Protein AF-A0A0K2SQH1-F1 (afdb_monomer_lite)

Organism: Limnochorda pilosa (NCBI:txid1555112)

Foldseek 3Di:
DDPVVVVVVVVQVCLAQAAPQPAPFAEKEWDWAWDPPVPDDDFTWIKIWIWTPRVDIDTRHIDIDGLQDLPRLLVRVVSNVVSNNDAYQAYEYEDRPSNVVSVVVSDPNHHYHYDPVNVVVVVVVVVCVVPDDD

Structure (mmCIF, N/CA/C/O backbone):
data_AF-A0A0K2SQH1-F1
#
_entry.id   AF-A0A0K2SQH1-F1
#
loop_
_atom_site.group_PDB
_atom_site.id
_atom_site.type_symbol
_atom_site.label_atom_id
_atom_site.label_alt_id
_atom_site.label_comp_id
_atom_site.label_asym_id
_atom_site.label_entity_id
_atom_site.label_seq_id
_atom_site.pdbx_PDB_ins_code
_atom_site.Cartn_x
_atom_site.Cartn_y
_atom_site.Cartn_z
_atom_site.occupancy
_atom_site.B_iso_or_equiv
_atom_site.auth_seq_id
_atom_site.auth_comp_id
_atom_site.auth_asym_id
_atom_site.auth_atom_id
_atom_site.pdbx_PDB_model_num
ATOM 1 N N . MET A 1 1 ? 25.391 6.655 16.194 1.00 54.31 1 MET A N 1
ATOM 2 C CA . MET A 1 1 ? 24.095 7.037 15.596 1.00 54.31 1 MET A CA 1
ATOM 3 C C . MET A 1 1 ? 23.802 8.451 16.062 1.00 54.31 1 MET A C 1
ATOM 5 O O . MET A 1 1 ? 24.126 8.750 17.203 1.00 54.31 1 MET A O 1
ATOM 9 N N . ASN A 1 2 ? 23.372 9.340 15.168 1.00 82.75 2 ASN A N 1
ATOM 10 C CA . ASN A 1 2 ? 23.108 10.745 15.499 1.00 82.75 2 ASN A CA 1
ATOM 11 C C . ASN A 1 2 ? 21.706 10.849 16.125 1.00 82.75 2 ASN A C 1
ATOM 13 O O . ASN A 1 2 ? 20.812 10.163 15.643 1.00 82.75 2 ASN A O 1
ATOM 17 N N . GLU A 1 3 ? 21.504 11.696 17.135 1.00 82.94 3 GLU A N 1
ATOM 18 C CA . GLU A 1 3 ? 20.228 11.866 17.864 1.00 82.94 3 GLU A CA 1
ATOM 19 C C . GLU A 1 3 ? 19.038 12.084 16.913 1.00 82.94 3 GLU A C 1
ATOM 21 O O . GLU A 1 3 ? 18.011 11.425 17.015 1.00 82.94 3 GLU A O 1
ATOM 26 N N . ILE A 1 4 ? 19.247 12.898 15.875 1.00 85.94 4 ILE A N 1
ATOM 27 C CA . ILE A 1 4 ? 18.261 13.173 14.819 1.00 85.94 4 ILE A CA 1
ATOM 28 C C . ILE A 1 4 ? 17.832 11.895 14.074 1.00 85.94 4 ILE A C 1
ATOM 30 O O . ILE A 1 4 ? 16.697 11.784 13.623 1.00 85.94 4 ILE A O 1
ATOM 34 N N . THR A 1 5 ? 18.738 10.928 13.903 1.00 87.31 5 THR A N 1
ATOM 35 C CA . THR A 1 5 ? 18.430 9.669 13.203 1.00 87.31 5 THR A CA 1
ATOM 36 C C . THR A 1 5 ? 17.523 8.770 14.038 1.00 87.31 5 THR A C 1
ATOM 38 O O . THR A 1 5 ? 16.642 8.137 13.465 1.00 87.31 5 THR A O 1
ATOM 41 N N . GLU A 1 6 ? 17.693 8.757 15.362 1.00 89.25 6 GLU A N 1
ATOM 42 C CA . GLU A 1 6 ? 16.828 7.985 16.263 1.00 89.25 6 GLU A CA 1
ATOM 43 C C . GLU A 1 6 ? 15.415 8.558 16.289 1.00 89.25 6 GLU A C 1
ATOM 45 O O . GLU A 1 6 ? 14.454 7.826 16.076 1.00 89.25 6 GLU A O 1
ATOM 50 N N . THR A 1 7 ? 15.280 9.879 16.440 1.00 91.81 7 THR A N 1
ATOM 51 C CA . THR A 1 7 ? 13.964 10.533 16.451 1.00 91.81 7 THR A CA 1
ATOM 52 C C . THR A 1 7 ? 13.197 10.278 15.154 1.00 91.81 7 THR A C 1
ATOM 54 O O . THR A 1 7 ? 12.026 9.909 15.180 1.00 91.81 7 THR A O 1
ATOM 57 N N . LEU A 1 8 ? 13.865 10.399 14.002 1.00 91.69 8 LEU A N 1
ATOM 58 C CA . LEU A 1 8 ? 13.243 10.099 12.709 1.00 91.69 8 LEU A CA 1
ATOM 59 C C . LEU A 1 8 ? 12.845 8.624 12.576 1.00 91.69 8 LEU A C 1
ATOM 61 O O . LEU A 1 8 ? 11.867 8.311 11.896 1.00 91.69 8 LEU A O 1
ATOM 65 N N . TRP A 1 9 ? 13.599 7.715 13.196 1.00 92.06 9 TRP A N 1
ATOM 66 C CA . TRP A 1 9 ? 13.276 6.294 13.201 1.00 92.06 9 TRP A CA 1
ATOM 67 C C . TRP A 1 9 ? 12.028 5.999 14.037 1.00 92.06 9 TRP A C 1
ATOM 69 O O . TRP A 1 9 ? 11.138 5.283 13.582 1.00 92.06 9 TRP A O 1
ATOM 79 N N . GLU A 1 10 ? 11.917 6.605 15.217 1.00 94.25 10 GLU A N 1
ATOM 80 C CA . GLU A 1 10 ? 10.733 6.498 16.074 1.00 94.25 10 GLU A CA 1
ATOM 81 C C . GLU A 1 10 ? 9.483 7.073 15.394 1.00 94.25 10 GLU A C 1
ATOM 83 O O . GLU A 1 10 ? 8.432 6.428 15.378 1.00 94.25 10 GLU A O 1
ATOM 88 N N . GLU A 1 11 ? 9.598 8.244 14.760 1.00 94.88 11 GLU A N 1
ATOM 89 C CA . GLU A 1 11 ? 8.511 8.839 13.974 1.00 94.88 11 GLU A CA 1
ATOM 90 C C . GLU A 1 11 ? 8.092 7.942 12.805 1.00 94.88 11 GLU A C 1
ATOM 92 O O . GLU A 1 11 ? 6.899 7.806 12.514 1.00 94.88 11 GLU A O 1
ATOM 97 N N . TYR A 1 12 ? 9.059 7.307 12.138 1.00 94.00 12 TYR A N 1
ATOM 98 C CA . TYR A 1 12 ? 8.788 6.367 11.058 1.00 94.00 12 TYR A CA 1
ATOM 99 C C . TYR A 1 12 ? 8.059 5.113 11.555 1.00 94.00 12 TYR A C 1
ATOM 101 O O . TYR A 1 12 ? 7.068 4.712 10.941 1.00 94.00 12 TYR A O 1
ATOM 109 N N . GLU A 1 13 ? 8.488 4.513 12.665 1.00 94.31 13 GLU A N 1
ATOM 110 C CA . GLU A 1 13 ? 7.813 3.344 13.242 1.00 94.31 13 GLU A CA 1
ATOM 111 C C . GLU A 1 13 ? 6.398 3.697 13.729 1.00 94.31 13 GLU A C 1
ATOM 113 O O . GLU A 1 13 ? 5.444 2.965 13.449 1.00 94.31 13 GLU A O 1
ATOM 118 N N . ALA A 1 14 ? 6.211 4.873 14.339 1.00 95.69 14 ALA A N 1
ATOM 119 C CA . ALA A 1 14 ? 4.887 5.379 14.701 1.00 95.69 14 ALA A CA 1
ATOM 120 C C . ALA A 1 14 ? 3.997 5.595 13.462 1.00 95.69 14 ALA A C 1
ATOM 122 O O . ALA A 1 14 ? 2.833 5.183 13.435 1.00 95.69 14 ALA A O 1
ATOM 123 N N . PHE A 1 15 ? 4.547 6.185 12.397 1.00 95.50 15 PHE A N 1
ATOM 124 C CA . PHE A 1 15 ? 3.865 6.339 11.111 1.00 95.50 15 PHE A CA 1
ATOM 125 C C . PHE A 1 15 ? 3.470 4.984 10.510 1.00 95.50 15 PHE A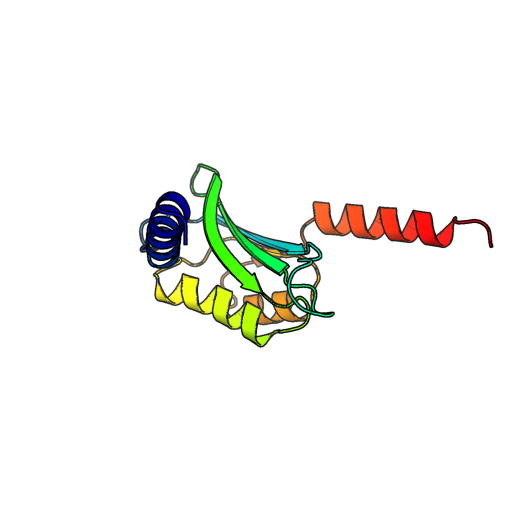 C 1
ATOM 127 O O . PHE A 1 15 ? 2.362 4.833 9.985 1.00 95.50 15 PHE A O 1
ATOM 134 N N . ARG A 1 16 ? 4.370 4.001 10.579 1.00 94.25 16 ARG A N 1
ATOM 135 C CA . ARG A 1 16 ? 4.186 2.665 10.017 1.00 94.25 16 ARG A CA 1
ATOM 136 C C . ARG A 1 16 ? 3.130 1.867 10.782 1.00 94.25 16 ARG A C 1
ATOM 138 O O . ARG A 1 16 ? 2.354 1.166 10.143 1.00 94.25 16 ARG A O 1
ATOM 145 N N . GLY A 1 17 ? 3.078 1.997 12.106 1.00 94.12 17 GLY A N 1
ATOM 146 C CA . GLY A 1 17 ? 2.175 1.243 12.981 1.00 94.12 17 GLY A CA 1
ATOM 147 C C . GLY A 1 17 ? 0.785 1.853 13.181 1.00 94.12 17 GLY A C 1
ATOM 148 O O . GLY A 1 17 ? -0.096 1.185 13.721 1.00 94.12 17 GLY A O 1
ATOM 149 N N . ARG A 1 18 ? 0.549 3.101 12.758 1.00 96.50 18 ARG A N 1
ATOM 150 C CA . ARG A 1 18 ? -0.729 3.787 13.018 1.00 96.50 18 ARG A CA 1
ATOM 151 C C . ARG A 1 18 ? -1.933 3.091 12.370 1.00 96.50 18 ARG A C 1
ATOM 153 O O . ARG A 1 18 ? -1.822 2.506 11.285 1.00 96.50 18 ARG A O 1
ATOM 160 N N . SER A 1 19 ? -3.095 3.257 13.002 1.00 96.38 19 SER A N 1
ATOM 161 C CA . SER A 1 19 ? -4.388 2.804 12.480 1.00 96.38 19 SER A CA 1
ATOM 162 C C . SER A 1 19 ? -4.703 3.443 11.127 1.00 96.38 19 SER A C 1
ATOM 164 O O . SER A 1 19 ? -4.432 4.624 10.898 1.00 96.38 19 SER A O 1
ATOM 166 N N . LEU A 1 20 ? -5.296 2.652 10.234 1.00 96.44 20 LEU A N 1
ATOM 167 C CA . LEU A 1 20 ? -5.811 3.102 8.944 1.00 96.44 20 LEU A CA 1
ATOM 168 C C . LEU A 1 20 ? -7.347 3.070 8.873 1.00 96.44 20 LEU A C 1
ATOM 170 O O . LEU A 1 20 ? -7.909 3.449 7.848 1.00 96.44 20 LEU A O 1
ATOM 174 N N . ALA A 1 21 ? -8.019 2.653 9.951 1.00 94.69 21 ALA A N 1
ATOM 175 C CA . ALA A 1 21 ? -9.473 2.477 9.994 1.00 94.69 21 ALA A CA 1
ATOM 176 C C . ALA A 1 21 ? -10.266 3.790 9.891 1.00 94.69 21 ALA A C 1
ATOM 178 O O . ALA A 1 21 ? -11.427 3.782 9.499 1.00 94.69 21 ALA A O 1
ATOM 179 N N . GLU A 1 22 ? -9.639 4.915 10.236 1.00 92.12 22 GLU A N 1
ATOM 180 C CA . GLU A 1 22 ? -10.262 6.245 10.236 1.00 92.12 22 GLU A CA 1
ATOM 181 C C . GLU A 1 22 ? -10.307 6.889 8.841 1.00 92.12 22 GLU A C 1
ATOM 183 O O . GLU A 1 22 ? -10.945 7.924 8.644 1.00 92.12 22 GLU A O 1
ATOM 188 N N . TYR A 1 23 ? -9.609 6.308 7.862 1.00 93.06 23 TYR A N 1
ATOM 189 C CA . TYR A 1 23 ? -9.536 6.854 6.514 1.00 93.06 23 TYR A CA 1
ATOM 190 C C . TYR A 1 23 ? -10.683 6.332 5.651 1.00 93.06 23 TYR A C 1
ATOM 192 O O . TYR A 1 23 ? -10.653 5.181 5.219 1.00 93.06 23 TYR A O 1
ATOM 200 N N . ASP A 1 24 ? -11.622 7.218 5.310 1.00 93.06 24 ASP A N 1
ATOM 201 C CA . ASP A 1 24 ? -12.645 6.966 4.288 1.00 93.06 24 ASP A CA 1
ATOM 202 C C . ASP A 1 24 ? -12.001 6.940 2.891 1.00 93.06 24 ASP A C 1
ATOM 204 O O . ASP A 1 24 ? -11.865 7.953 2.194 1.00 93.06 24 ASP A O 1
ATOM 208 N N . LEU A 1 25 ? -11.449 5.781 2.543 1.00 93.25 25 LEU A N 1
ATOM 209 C CA . LEU A 1 25 ? -10.576 5.605 1.395 1.00 93.25 25 LEU A CA 1
ATOM 210 C C . LEU A 1 25 ? -11.364 5.308 0.119 1.00 93.25 25 LEU A C 1
ATOM 212 O O . LEU A 1 25 ? -11.930 4.232 -0.047 1.00 93.25 25 LEU A O 1
ATOM 216 N N . VAL A 1 26 ? -11.269 6.210 -0.858 1.00 93.81 26 VAL A N 1
ATOM 217 C CA . VAL A 1 26 ? -11.909 6.027 -2.169 1.00 93.81 26 VAL A CA 1
ATOM 218 C C . VAL A 1 26 ? -10.946 5.404 -3.179 1.00 93.81 26 VAL A C 1
ATOM 220 O O . VAL A 1 26 ? -11.281 4.428 -3.852 1.00 93.81 26 VAL A O 1
ATOM 223 N N . TYR A 1 27 ? -9.729 5.945 -3.282 1.00 94.56 27 TYR A N 1
ATOM 224 C CA . TYR A 1 27 ? -8.737 5.513 -4.270 1.00 94.56 27 TYR A CA 1
ATOM 225 C C . TYR A 1 27 ? -7.413 5.166 -3.608 1.00 94.56 27 TYR A C 1
ATOM 227 O O . TYR A 1 27 ? -6.881 5.964 -2.837 1.00 94.56 27 TYR A O 1
ATOM 235 N N . LEU A 1 28 ? -6.853 4.017 -3.975 1.00 94.88 28 LEU A N 1
ATOM 236 C CA . LEU A 1 28 ? -5.533 3.573 -3.549 1.00 94.88 28 LEU A CA 1
ATOM 237 C C . LEU A 1 28 ? -4.572 3.578 -4.738 1.00 94.88 28 LEU A C 1
ATOM 239 O O . LEU A 1 28 ? -4.874 3.036 -5.797 1.00 94.88 28 LEU A O 1
ATOM 243 N N . PHE A 1 29 ? -3.388 4.147 -4.555 1.00 94.25 29 PHE A N 1
ATOM 244 C CA . PHE A 1 29 ? -2.296 4.127 -5.519 1.00 94.25 29 PHE A CA 1
ATOM 245 C C . PHE A 1 29 ? -1.100 3.411 -4.903 1.00 94.25 29 PHE A C 1
ATOM 247 O O . PHE A 1 29 ? -0.617 3.803 -3.842 1.00 94.25 29 PHE A O 1
ATOM 254 N N . LEU A 1 30 ? -0.613 2.386 -5.594 1.00 92.00 30 LEU A N 1
ATOM 255 C CA . LEU A 1 30 ? 0.560 1.614 -5.205 1.00 92.00 30 LEU A CA 1
ATOM 256 C C . LEU A 1 30 ? 1.688 1.897 -6.194 1.00 92.00 30 LEU A C 1
ATOM 258 O O . LEU A 1 30 ? 1.552 1.634 -7.395 1.00 92.00 30 LEU A O 1
ATOM 262 N N . ASP A 1 31 ? 2.788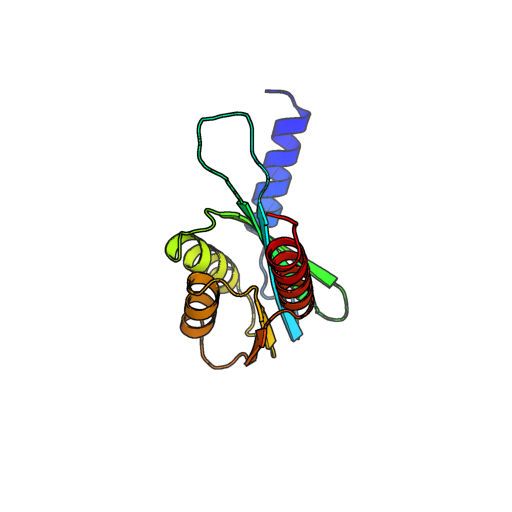 2.432 -5.676 1.00 87.44 31 ASP A N 1
ATOM 263 C CA . ASP A 1 31 ? 3.981 2.778 -6.445 1.00 87.44 31 ASP A CA 1
ATOM 264 C C . ASP A 1 31 ? 5.240 2.196 -5.786 1.00 87.44 31 ASP A C 1
ATOM 266 O O . ASP A 1 31 ? 5.237 1.849 -4.603 1.00 87.44 31 ASP A O 1
ATOM 270 N N . ALA A 1 32 ? 6.313 2.083 -6.560 1.00 83.75 32 ALA A N 1
ATOM 271 C CA . ALA A 1 32 ? 7.609 1.623 -6.102 1.00 83.75 32 ALA A CA 1
ATOM 272 C C . ALA A 1 32 ? 8.718 2.491 -6.708 1.00 83.75 32 ALA A C 1
ATOM 274 O O . ALA A 1 32 ? 8.903 2.538 -7.928 1.00 83.75 32 ALA A O 1
ATOM 275 N N . VAL A 1 33 ? 9.484 3.159 -5.848 1.00 79.56 33 VAL A N 1
ATOM 276 C CA . VAL A 1 33 ? 10.651 3.952 -6.250 1.00 79.56 33 VAL A CA 1
ATOM 277 C C . VAL A 1 33 ? 11.897 3.106 -6.036 1.00 79.56 33 VAL A C 1
ATOM 279 O O . VAL A 1 33 ? 12.173 2.680 -4.921 1.00 79.56 33 VAL A O 1
ATOM 282 N N . PHE A 1 34 ? 12.647 2.842 -7.104 1.00 73.94 34 PHE A N 1
ATOM 283 C CA . PHE A 1 34 ? 13.872 2.045 -7.047 1.00 73.94 34 PHE A CA 1
ATOM 284 C C . PHE A 1 34 ? 15.082 2.952 -7.195 1.00 73.94 34 PHE A C 1
ATOM 286 O O . PHE A 1 34 ? 15.347 3.428 -8.300 1.00 73.94 34 PHE A O 1
ATOM 293 N N . GLU A 1 35 ? 15.825 3.130 -6.109 1.00 65.12 35 GLU A N 1
ATOM 294 C CA . GLU A 1 35 ? 17.085 3.867 -6.108 1.00 65.12 35 GLU A CA 1
ATOM 295 C C . GLU A 1 35 ? 18.241 2.882 -5.867 1.00 65.12 35 GLU A C 1
ATOM 297 O O . GLU A 1 35 ? 18.123 1.989 -5.025 1.00 65.12 35 GLU A O 1
ATOM 302 N N . PRO A 1 36 ? 19.369 2.977 -6.590 1.00 58.38 36 PRO A N 1
ATOM 303 C CA . PRO A 1 36 ? 20.574 2.238 -6.240 1.00 58.38 36 PRO A CA 1
ATOM 304 C C . PRO A 1 36 ? 21.124 2.720 -4.888 1.00 58.38 36 PRO A C 1
ATOM 306 O O . PRO A 1 36 ? 21.941 3.640 -4.823 1.00 58.38 36 PRO A O 1
ATOM 309 N N . LEU A 1 37 ? 20.712 2.077 -3.794 1.00 57.62 37 LEU A N 1
ATOM 310 C CA . LEU A 1 37 ? 21.338 2.285 -2.493 1.00 57.62 37 LEU A CA 1
ATOM 311 C C . LEU A 1 37 ? 22.778 1.759 -2.549 1.00 57.62 37 LEU A C 1
ATOM 313 O O . LEU A 1 37 ? 23.036 0.566 -2.679 1.00 57.62 37 LEU A O 1
ATOM 317 N N . ARG A 1 38 ? 23.744 2.679 -2.477 1.00 53.19 38 ARG A N 1
ATOM 318 C CA . ARG A 1 38 ? 25.185 2.403 -2.635 1.00 53.19 38 ARG A CA 1
ATOM 319 C C . ARG A 1 38 ? 25.805 1.572 -1.505 1.00 53.19 38 ARG A C 1
ATOM 321 O O . ARG A 1 38 ? 26.993 1.274 -1.573 1.00 53.19 38 ARG A O 1
ATOM 328 N N . ARG A 1 39 ? 25.060 1.256 -0.443 1.00 53.62 39 ARG A N 1
ATOM 329 C CA . ARG A 1 39 ? 25.660 0.880 0.844 1.00 53.62 39 ARG A CA 1
ATOM 330 C C . ARG A 1 39 ? 25.986 -0.608 0.993 1.00 53.62 39 ARG A C 1
ATOM 332 O O . ARG A 1 39 ? 26.894 -0.927 1.750 1.00 53.62 39 ARG A O 1
ATOM 339 N N . THR A 1 40 ? 25.343 -1.492 0.236 1.00 47.12 40 THR A N 1
ATOM 340 C CA . THR A 1 40 ? 25.560 -2.944 0.332 1.00 47.12 40 THR A CA 1
ATOM 341 C C . THR A 1 40 ? 25.222 -3.613 -1.001 1.00 47.12 40 THR A C 1
ATOM 343 O O . THR A 1 40 ? 24.069 -3.658 -1.401 1.00 47.12 40 THR A O 1
ATOM 346 N N . GLY A 1 41 ? 26.255 -4.083 -1.702 1.00 47.88 41 GLY A N 1
ATOM 347 C CA . GLY A 1 41 ? 26.245 -4.973 -2.873 1.00 47.88 41 GLY A CA 1
ATOM 348 C C . GLY A 1 41 ? 24.919 -5.305 -3.584 1.00 47.88 41 GLY A C 1
ATOM 349 O O . GLY A 1 41 ? 24.056 -6.000 -3.058 1.00 47.88 41 GLY A O 1
ATOM 350 N N . THR A 1 42 ? 24.864 -4.934 -4.867 1.00 51.22 42 THR A N 1
ATOM 351 C CA . THR A 1 42 ? 24.141 -5.607 -5.974 1.00 51.22 42 THR A CA 1
ATOM 352 C C . THR A 1 42 ? 22.605 -5.655 -5.934 1.00 51.22 42 THR A C 1
ATOM 354 O O . THR A 1 42 ? 21.988 -5.817 -6.990 1.00 51.22 42 THR A O 1
ATOM 357 N N . THR A 1 43 ? 21.954 -5.446 -4.791 1.00 53.94 43 THR A N 1
ATOM 358 C CA . THR A 1 43 ? 20.493 -5.566 -4.675 1.00 53.94 43 THR A CA 1
ATOM 359 C C . THR A 1 43 ? 19.844 -4.187 -4.753 1.00 53.94 43 THR A C 1
ATOM 361 O O . THR A 1 43 ? 20.065 -3.332 -3.903 1.00 53.94 43 THR A O 1
ATOM 364 N N . ARG A 1 44 ? 19.044 -3.938 -5.798 1.00 57.34 44 ARG A N 1
ATOM 365 C CA . ARG A 1 44 ? 18.226 -2.717 -5.882 1.00 57.34 44 ARG A CA 1
ATOM 366 C C . ARG A 1 44 ? 17.078 -2.830 -4.887 1.00 57.34 44 ARG A C 1
ATOM 368 O O . ARG A 1 44 ? 16.066 -3.463 -5.186 1.00 57.34 44 ARG A O 1
ATOM 375 N N . GLU A 1 45 ? 17.238 -2.216 -3.729 1.00 68.44 45 GLU A N 1
ATOM 376 C CA . GLU A 1 45 ? 16.141 -2.018 -2.791 1.00 68.44 45 GLU A CA 1
ATOM 377 C C . GLU A 1 45 ? 1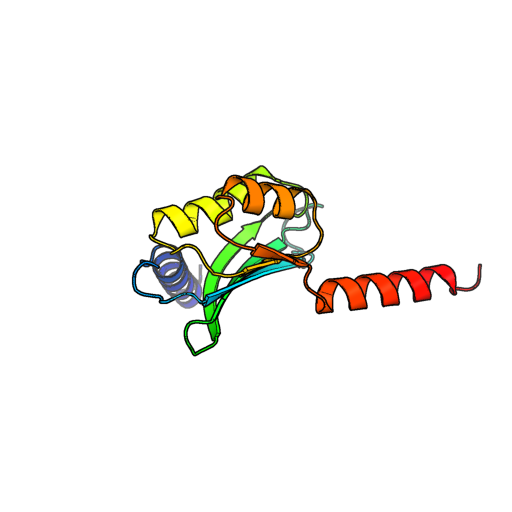5.212 -0.929 -3.333 1.00 68.44 45 GLU A C 1
ATOM 379 O O . GLU A 1 45 ? 15.637 0.148 -3.753 1.00 68.44 45 GLU A O 1
ATOM 384 N N . GLY A 1 46 ? 13.927 -1.254 -3.417 1.00 79.12 46 GLY A N 1
ATOM 385 C CA . GLY A 1 46 ? 12.882 -0.29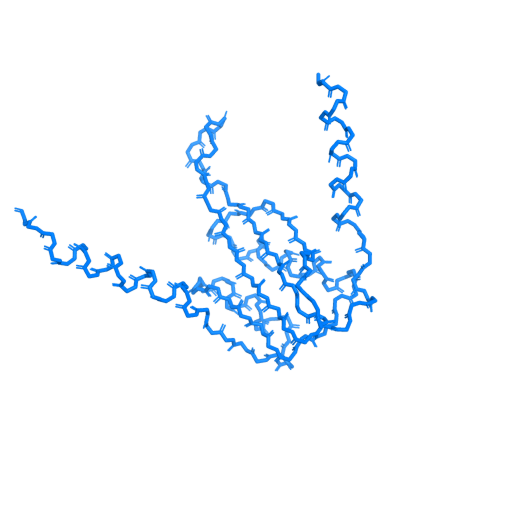7 -3.731 1.00 79.12 46 GLY A CA 1
ATOM 386 C C . GLY A 1 46 ? 12.196 0.165 -2.463 1.00 79.12 46 GLY A C 1
ATOM 387 O O . GLY A 1 46 ? 12.113 -0.568 -1.484 1.00 79.12 46 GLY A O 1
ATOM 388 N N . ILE A 1 47 ? 11.653 1.369 -2.499 1.00 87.38 47 ILE A N 1
ATOM 389 C CA . ILE A 1 47 ? 10.710 1.847 -1.499 1.00 87.38 47 ILE A CA 1
ATOM 390 C C . ILE A 1 47 ? 9.318 1.688 -2.102 1.00 87.38 47 ILE A C 1
ATOM 392 O O . ILE A 1 47 ? 9.009 2.282 -3.138 1.00 87.38 47 ILE A O 1
ATOM 396 N N . LEU A 1 48 ? 8.497 0.850 -1.475 1.00 89.75 48 LEU A N 1
ATOM 397 C CA . LEU A 1 48 ? 7.079 0.711 -1.774 1.00 89.75 48 LEU A CA 1
ATOM 398 C C . LEU A 1 48 ? 6.316 1.832 -1.075 1.00 89.75 48 LEU A C 1
ATOM 400 O O . LEU A 1 48 ? 6.525 2.086 0.111 1.00 89.75 48 LEU A O 1
ATOM 404 N N . CYS A 1 49 ? 5.410 2.470 -1.807 1.00 92.81 49 CYS A N 1
ATOM 405 C CA . CYS A 1 49 ? 4.599 3.573 -1.314 1.00 92.81 49 CYS A CA 1
ATOM 406 C C . CYS A 1 49 ? 3.121 3.314 -1.611 1.00 92.81 49 CYS A C 1
ATOM 408 O O . CYS A 1 49 ? 2.749 3.022 -2.752 1.00 92.81 49 CYS A O 1
ATOM 410 N N . ALA A 1 50 ? 2.275 3.504 -0.600 1.00 94.88 50 ALA A N 1
ATOM 411 C CA . ALA A 1 50 ? 0.824 3.487 -0.727 1.00 94.88 50 ALA A CA 1
ATOM 412 C C . ALA A 1 50 ? 0.261 4.886 -0.490 1.00 94.88 50 ALA A C 1
ATOM 414 O O . ALA A 1 50 ? 0.438 5.470 0.581 1.00 94.88 50 ALA A O 1
ATOM 415 N N . TRP A 1 51 ? -0.452 5.410 -1.480 1.00 96.19 51 TRP A N 1
ATOM 416 C CA . TRP A 1 51 ? -1.143 6.692 -1.394 1.00 96.19 51 TRP A CA 1
ATOM 417 C C . TRP A 1 51 ? -2.648 6.486 -1.460 1.00 96.19 51 TRP A C 1
ATOM 419 O O . TRP A 1 51 ? -3.139 5.802 -2.352 1.00 96.19 51 TRP A O 1
ATOM 429 N N . GLY A 1 52 ? -3.372 7.115 -0.544 1.00 95.62 52 GLY A N 1
ATOM 430 C CA . GLY A 1 52 ? -4.825 7.122 -0.505 1.00 95.62 52 GLY A CA 1
ATOM 431 C C . GLY A 1 52 ? -5.416 8.471 -0.892 1.00 95.62 52 GLY A C 1
ATOM 432 O O . GLY A 1 52 ? -4.792 9.514 -0.678 1.00 95.62 52 GLY A O 1
ATOM 433 N N . ILE A 1 53 ? -6.635 8.451 -1.426 1.00 96.19 53 ILE A N 1
ATOM 434 C CA . ILE A 1 53 ? -7.490 9.630 -1.580 1.00 96.19 53 ILE A CA 1
ATOM 435 C C . ILE A 1 53 ? -8.712 9.471 -0.675 1.00 96.19 53 ILE A C 1
ATOM 437 O O . ILE A 1 53 ? -9.533 8.585 -0.910 1.00 96.19 53 ILE A O 1
ATOM 441 N N . THR A 1 54 ? -8.829 10.353 0.318 1.00 93.88 54 THR A N 1
ATOM 442 C CA . THR A 1 54 ? -9.929 10.400 1.307 1.00 93.88 54 THR A CA 1
ATOM 443 C C . THR A 1 54 ? -10.658 11.755 1.265 1.00 93.88 54 THR A C 1
ATOM 445 O O . THR A 1 54 ? -10.986 12.341 2.292 1.00 93.88 54 THR A O 1
ATOM 448 N N . GLY A 1 55 ? -10.731 12.372 0.079 1.00 92.88 55 GLY A N 1
ATOM 449 C CA . GLY A 1 55 ? -11.015 13.809 -0.110 1.00 92.88 55 GLY A CA 1
ATOM 450 C C . GLY A 1 55 ? -9.751 14.682 -0.161 1.00 92.88 55 GLY A C 1
ATOM 451 O O . GLY A 1 55 ? -9.740 15.740 -0.784 1.00 92.88 55 GLY A O 1
ATOM 452 N N . ARG A 1 56 ? -8.639 14.186 0.391 1.00 94.44 56 ARG A N 1
ATOM 453 C CA . ARG A 1 56 ? -7.277 14.706 0.189 1.00 94.44 56 ARG A CA 1
ATOM 454 C C . ARG A 1 56 ? -6.307 13.559 -0.068 1.00 94.44 56 ARG A C 1
ATOM 456 O O . ARG A 1 56 ? -6.608 12.408 0.246 1.00 94.44 56 ARG A O 1
ATOM 463 N N . ARG A 1 57 ? -5.136 13.871 -0.624 1.00 95.56 57 ARG A N 1
ATOM 464 C CA . ARG A 1 57 ? -4.059 12.891 -0.805 1.00 95.56 57 ARG A CA 1
ATOM 465 C C . ARG A 1 57 ? -3.356 12.630 0.526 1.00 95.56 57 ARG A C 1
ATOM 467 O O . ARG A 1 57 ? -2.869 13.568 1.150 1.00 95.56 57 ARG A O 1
ATOM 474 N N . VAL A 1 58 ? -3.260 11.363 0.919 1.00 96.19 58 VAL A N 1
ATOM 475 C CA . VAL A 1 58 ? -2.604 10.917 2.158 1.00 96.19 58 VAL A CA 1
ATOM 476 C C . VAL A 1 58 ? -1.603 9.812 1.832 1.00 96.19 58 VAL A C 1
ATOM 478 O O . VAL A 1 58 ? -1.915 8.897 1.073 1.00 96.19 58 VAL A O 1
ATOM 481 N N . LEU A 1 59 ? -0.392 9.885 2.386 1.00 96.12 59 LEU A N 1
ATOM 482 C CA . LEU A 1 59 ? 0.550 8.765 2.349 1.00 96.12 59 LEU A CA 1
ATOM 483 C C . LEU A 1 59 ? 0.146 7.780 3.444 1.00 96.12 59 LEU A C 1
ATOM 485 O O . LEU A 1 59 ? 0.217 8.140 4.614 1.00 96.12 59 LEU A O 1
ATOM 489 N N . LEU A 1 60 ? -0.291 6.577 3.075 1.00 95.88 60 LEU A N 1
ATOM 490 C CA . LEU A 1 60 ? -0.832 5.577 4.001 1.00 95.88 60 LEU A CA 1
ATOM 491 C C . LEU A 1 60 ? 0.254 4.673 4.580 1.00 95.88 60 LEU A C 1
ATOM 493 O O . LEU A 1 60 ? 0.215 4.349 5.765 1.00 95.88 60 LEU A O 1
ATOM 497 N N . HIS A 1 61 ? 1.209 4.267 3.743 1.00 95.12 61 HIS A N 1
ATOM 498 C CA . HIS A 1 61 ? 2.261 3.342 4.133 1.00 95.12 61 HIS A CA 1
ATOM 499 C C . HIS A 1 61 ? 3.490 3.493 3.238 1.00 95.12 61 HIS A C 1
ATOM 501 O O . HIS A 1 61 ? 3.384 3.838 2.055 1.00 95.12 61 HIS A O 1
ATOM 507 N N . LEU A 1 62 ? 4.650 3.230 3.827 1.00 93.75 62 LEU A N 1
ATOM 508 C CA . LEU A 1 62 ? 5.950 3.249 3.183 1.00 93.75 62 LEU A CA 1
ATOM 509 C C . LEU A 1 62 ? 6.764 2.098 3.769 1.00 93.75 62 LEU A C 1
ATOM 511 O O . LEU A 1 62 ? 6.763 1.919 4.985 1.00 93.75 62 LEU A O 1
ATOM 515 N N . ALA A 1 63 ? 7.402 1.303 2.914 1.00 90.19 63 ALA A N 1
ATOM 516 C CA . ALA A 1 63 ? 8.226 0.181 3.349 1.00 90.19 63 ALA A CA 1
ATOM 517 C C . ALA A 1 63 ? 9.309 -0.138 2.322 1.00 90.19 63 ALA A C 1
ATOM 519 O O . ALA A 1 63 ? 9.152 0.119 1.127 1.00 90.19 63 ALA A O 1
ATOM 520 N N . LEU A 1 64 ? 10.392 -0.763 2.776 1.00 86.56 64 LEU A N 1
ATOM 521 C CA . LEU A 1 64 ? 11.382 -1.343 1.878 1.00 86.56 64 LEU A CA 1
ATOM 522 C C . LEU A 1 64 ? 10.797 -2.576 1.181 1.00 86.56 64 LEU A C 1
ATOM 524 O O . LEU A 1 64 ? 10.126 -3.410 1.787 1.00 86.56 64 LEU A O 1
ATOM 528 N N . GLY A 1 65 ? 11.062 -2.707 -0.112 1.00 76.38 65 GLY A N 1
ATOM 529 C CA . GLY A 1 65 ? 10.563 -3.798 -0.928 1.00 76.38 65 GLY A CA 1
ATOM 530 C C . GLY A 1 65 ? 11.502 -4.148 -2.069 1.00 76.38 65 GLY A C 1
ATOM 531 O O . GLY A 1 65 ? 12.081 -3.296 -2.738 1.00 76.38 65 GLY A O 1
ATOM 532 N N . ASN A 1 66 ? 11.622 -5.444 -2.335 1.00 70.88 66 ASN A N 1
ATOM 533 C CA . ASN A 1 66 ? 12.340 -5.929 -3.501 1.00 70.88 66 ASN A CA 1
ATOM 534 C C . ASN A 1 66 ? 11.409 -5.919 -4.726 1.00 70.88 66 ASN A C 1
ATOM 536 O O . ASN A 1 66 ? 10.282 -6.420 -4.672 1.00 70.88 66 ASN A O 1
ATOM 540 N N . LYS A 1 67 ? 11.901 -5.395 -5.857 1.00 64.00 67 LYS A N 1
ATOM 541 C CA . LYS A 1 67 ? 11.173 -5.324 -7.132 1.00 64.00 67 LYS A CA 1
ATOM 542 C C . LYS A 1 67 ? 10.626 -6.665 -7.605 1.00 64.00 67 LYS A C 1
ATOM 544 O O . LYS A 1 67 ? 9.628 -6.685 -8.319 1.00 64.00 67 LYS A O 1
ATOM 549 N N . GLU A 1 68 ? 11.242 -7.781 -7.257 1.00 65.38 68 GLU A N 1
ATOM 550 C CA . GLU A 1 68 ? 10.844 -9.084 -7.808 1.00 65.38 68 GLU A CA 1
ATOM 551 C C . GLU A 1 68 ? 10.021 -9.925 -6.833 1.00 65.38 68 GLU A C 1
ATOM 553 O O . GLU A 1 68 ? 9.341 -10.861 -7.245 1.00 65.38 68 GLU A O 1
ATOM 558 N N . SER A 1 69 ? 9.979 -9.539 -5.558 1.00 77.81 69 SER A N 1
ATOM 559 C CA . SER A 1 69 ? 9.285 -10.327 -4.548 1.00 77.81 69 SER A CA 1
ATOM 560 C C . SER A 1 69 ? 7.782 -10.051 -4.566 1.00 77.81 69 SER A C 1
ATOM 562 O O . SER A 1 69 ? 7.322 -8.935 -4.307 1.00 77.81 69 SER A O 1
ATOM 564 N N . TYR A 1 70 ? 6.998 -11.078 -4.889 1.00 82.12 70 TYR A N 1
ATOM 565 C CA . TYR A 1 70 ? 5.553 -11.091 -4.650 1.00 82.12 70 TYR A CA 1
ATOM 566 C C . TYR A 1 70 ? 5.250 -11.100 -3.144 1.00 82.12 70 TYR A C 1
ATOM 568 O O . TYR A 1 70 ? 4.368 -10.367 -2.707 1.00 82.12 70 TYR A O 1
ATOM 576 N N . ALA A 1 71 ? 6.027 -11.849 -2.353 1.00 85.25 71 ALA A N 1
ATOM 577 C CA . ALA A 1 71 ? 5.833 -11.961 -0.909 1.00 85.25 71 ALA A CA 1
ATOM 578 C C . ALA A 1 71 ? 5.915 -10.594 -0.214 1.00 85.25 71 ALA A C 1
ATOM 580 O O . ALA A 1 71 ? 4.996 -10.242 0.517 1.00 85.25 71 ALA A O 1
ATOM 581 N N . ASN A 1 72 ? 6.922 -9.772 -0.542 1.00 85.31 72 ASN A N 1
ATOM 582 C CA . ASN A 1 72 ? 7.073 -8.436 0.055 1.00 85.31 72 ASN A CA 1
ATOM 583 C C . ASN A 1 72 ? 5.882 -7.526 -0.275 1.00 85.31 72 ASN A C 1
ATOM 585 O O . ASN A 1 72 ? 5.459 -6.724 0.548 1.00 85.31 72 ASN A O 1
ATOM 589 N N . ARG A 1 73 ? 5.329 -7.632 -1.490 1.00 86.88 73 ARG A N 1
ATOM 590 C CA . ARG A 1 73 ? 4.171 -6.826 -1.906 1.00 86.88 73 ARG A CA 1
ATOM 591 C C . ARG A 1 73 ? 2.886 -7.277 -1.230 1.00 86.88 73 ARG A C 1
ATOM 593 O O . ARG A 1 73 ? 2.058 -6.445 -0.880 1.00 86.88 73 ARG A O 1
ATOM 600 N N . LEU A 1 74 ? 2.717 -8.586 -1.075 1.00 89.25 74 LEU A N 1
ATOM 601 C CA . LEU A 1 74 ? 1.574 -9.149 -0.377 1.00 89.25 74 LEU A CA 1
ATOM 602 C C . LEU A 1 74 ? 1.615 -8.791 1.109 1.00 89.25 74 LEU A C 1
ATOM 604 O O . LEU A 1 74 ? 0.594 -8.406 1.663 1.00 89.25 74 LEU A O 1
ATOM 608 N N . GLU A 1 75 ? 2.785 -8.876 1.738 1.00 90.62 75 GLU A N 1
ATOM 609 C CA . GLU A 1 75 ? 2.989 -8.454 3.123 1.00 90.62 75 GLU A CA 1
ATOM 610 C C . GLU A 1 75 ? 2.723 -6.955 3.299 1.00 90.62 75 GLU A C 1
ATOM 612 O O . GLU A 1 75 ? 1.958 -6.586 4.181 1.00 90.62 75 GLU A O 1
ATOM 617 N N . PHE A 1 76 ? 3.233 -6.109 2.398 1.00 91.62 76 PHE A N 1
ATOM 618 C CA . PHE A 1 76 ? 2.962 -4.666 2.386 1.00 91.62 76 PHE A CA 1
ATOM 619 C C . PHE A 1 76 ? 1.462 -4.336 2.350 1.00 91.62 76 PHE A C 1
ATOM 621 O O . PHE A 1 76 ? 0.988 -3.428 3.029 1.00 91.62 7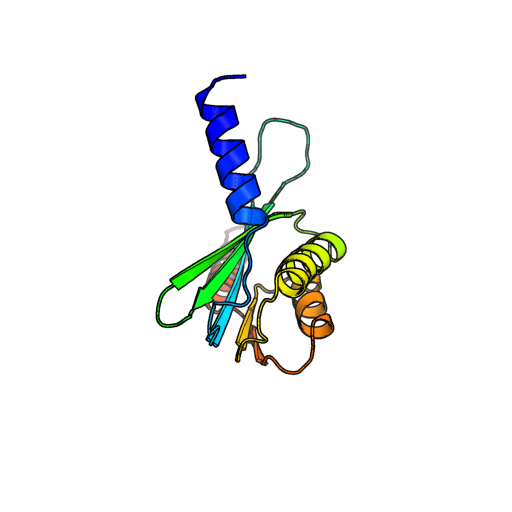6 PHE A O 1
ATOM 628 N N . LEU A 1 77 ? 0.697 -5.082 1.553 1.00 91.50 77 LEU A N 1
ATOM 629 C CA . LEU A 1 77 ? -0.754 -4.941 1.482 1.00 91.50 77 LEU A CA 1
ATOM 630 C C . LEU A 1 77 ? -1.455 -5.480 2.735 1.00 91.50 77 LEU A C 1
ATOM 632 O O . LEU A 1 77 ? -2.330 -4.813 3.285 1.00 91.50 77 LEU A O 1
ATOM 636 N N . ARG A 1 78 ? -1.056 -6.666 3.207 1.00 92.12 78 ARG A N 1
ATOM 637 C CA . ARG A 1 78 ? -1.612 -7.302 4.410 1.00 92.12 78 ARG A CA 1
ATOM 638 C C . ARG A 1 78 ? -1.381 -6.471 5.665 1.00 92.12 78 ARG A C 1
ATOM 640 O O . ARG A 1 78 ? -2.284 -6.412 6.488 1.00 92.12 78 ARG A O 1
ATOM 647 N N . ASP A 1 79 ? -0.228 -5.820 5.785 1.00 93.94 79 ASP A N 1
ATOM 648 C CA . ASP A 1 79 ? 0.092 -4.900 6.879 1.00 93.94 79 ASP A CA 1
ATOM 649 C C . ASP A 1 79 ? -0.898 -3.731 6.939 1.00 93.94 79 ASP A C 1
ATOM 651 O O . ASP A 1 79 ? -1.418 -3.387 7.996 1.00 93.94 79 ASP A O 1
ATOM 655 N N . MET A 1 80 ? -1.238 -3.143 5.792 1.00 94.56 80 MET A N 1
ATOM 656 C CA . MET A 1 80 ? -2.245 -2.085 5.776 1.00 94.56 80 MET A CA 1
ATOM 657 C C . MET A 1 80 ? -3.635 -2.619 6.146 1.00 94.56 80 MET A C 1
ATOM 659 O O . MET A 1 80 ? -4.356 -1.980 6.912 1.00 94.56 80 MET A O 1
ATOM 663 N N . VAL A 1 81 ? -4.014 -3.793 5.632 1.00 92.94 81 VAL A N 1
ATOM 664 C CA . VAL A 1 81 ? -5.307 -4.425 5.950 1.00 92.94 81 VAL A CA 1
ATOM 665 C C . VAL A 1 81 ? -5.414 -4.768 7.434 1.00 92.94 81 VAL A C 1
ATOM 667 O O . VAL A 1 81 ? -6.450 -4.498 8.037 1.00 92.94 81 VAL A O 1
ATOM 670 N N . SER A 1 82 ? -4.358 -5.307 8.050 1.00 94.38 82 SER A N 1
ATOM 671 C CA . SER A 1 82 ? -4.354 -5.633 9.482 1.00 94.38 82 SER A CA 1
ATOM 672 C C . SER A 1 82 ? -4.470 -4.387 10.364 1.00 94.38 82 SER A C 1
ATOM 674 O O . SER A 1 82 ? -5.055 -4.462 11.442 1.00 94.38 82 SER A O 1
ATOM 676 N N . ARG A 1 83 ? -4.004 -3.227 9.881 1.00 95.50 83 ARG A N 1
ATOM 677 C CA . ARG A 1 83 ? -4.183 -1.911 10.521 1.00 95.50 83 ARG A CA 1
ATOM 678 C C . ARG A 1 83 ? -5.539 -1.255 10.236 1.00 95.50 83 ARG A C 1
ATOM 680 O O . ARG A 1 83 ? -5.764 -0.117 10.645 1.00 95.50 83 ARG A O 1
ATOM 687 N N . GLY A 1 84 ? -6.449 -1.950 9.553 1.00 94.31 84 GLY A N 1
ATOM 688 C CA . GLY A 1 84 ? -7.821 -1.498 9.323 1.00 94.31 84 GLY A CA 1
ATOM 689 C C . GLY A 1 84 ? -8.045 -0.751 8.010 1.00 94.31 84 GLY A C 1
ATOM 690 O O . GLY A 1 84 ? -9.044 -0.049 7.893 1.00 94.31 84 GLY A O 1
ATOM 691 N N . LEU A 1 85 ? -7.155 -0.885 7.018 1.00 93.56 85 LEU A N 1
ATOM 692 C CA . LEU A 1 85 ? -7.375 -0.305 5.690 1.00 93.56 85 LEU A CA 1
ATOM 693 C C . LEU A 1 85 ? -8.709 -0.796 5.106 1.00 93.56 85 LEU A C 1
ATOM 695 O O . LEU A 1 85 ? -8.878 -1.981 4.806 1.00 93.56 85 LEU A O 1
ATOM 699 N N . GLN A 1 86 ? -9.642 0.132 4.903 1.00 91.25 86 GLN A N 1
ATOM 700 C CA . GLN A 1 86 ? -10.913 -0.164 4.253 1.00 91.25 86 GLN A CA 1
ATOM 701 C C . GLN A 1 86 ? -10.702 -0.500 2.772 1.00 91.25 86 GLN A C 1
ATOM 703 O O . GLN A 1 86 ? -9.754 -0.038 2.136 1.00 91.25 86 GLN A O 1
ATOM 708 N N . THR A 1 87 ? -11.586 -1.323 2.203 1.00 91.31 87 THR A N 1
ATOM 709 C CA . THR A 1 87 ? -11.501 -1.681 0.782 1.00 91.31 87 THR A CA 1
ATOM 710 C C . THR A 1 87 ? -11.783 -0.448 -0.091 1.00 91.31 87 THR A C 1
ATOM 712 O O . THR A 1 87 ? -12.912 0.039 -0.068 1.00 91.31 87 THR A O 1
ATOM 715 N N . PRO A 1 88 ? -10.814 0.030 -0.895 1.00 92.25 88 PRO A N 1
ATOM 716 C CA . PRO A 1 88 ? -11.026 1.175 -1.772 1.00 92.25 88 PRO A CA 1
ATOM 717 C C . PRO A 1 88 ? -11.887 0.800 -2.982 1.00 92.25 88 PRO A C 1
ATOM 719 O O . PRO A 1 88 ? -11.870 -0.350 -3.434 1.00 92.25 88 PRO A O 1
ATOM 722 N N . LEU A 1 89 ? -12.538 1.789 -3.597 1.00 92.88 89 LEU A N 1
ATOM 723 C CA . LEU A 1 89 ? -13.261 1.606 -4.860 1.00 92.88 89 LEU A CA 1
ATOM 724 C C . LEU A 1 89 ? -12.315 1.155 -5.980 1.00 92.88 89 LEU A C 1
ATOM 726 O O . LEU A 1 89 ? -12.644 0.248 -6.748 1.00 92.88 89 LEU A O 1
ATOM 730 N N . THR A 1 90 ? -11.127 1.766 -6.063 1.00 93.38 90 THR A N 1
ATOM 731 C CA . THR A 1 90 ? -10.096 1.344 -7.018 1.00 93.38 90 THR A CA 1
ATOM 732 C C . THR A 1 90 ? -8.711 1.235 -6.394 1.00 93.38 90 THR A C 1
ATOM 734 O O . THR A 1 90 ? -8.321 2.025 -5.529 1.00 93.38 90 THR A O 1
ATOM 737 N N . ALA A 1 91 ? -7.945 0.266 -6.893 1.00 93.62 91 ALA A N 1
ATOM 738 C CA . ALA A 1 91 ? -6.534 0.080 -6.599 1.00 93.62 91 ALA A CA 1
ATOM 739 C C . ALA A 1 91 ? -5.726 0.265 -7.889 1.00 93.62 91 ALA A C 1
ATOM 741 O O . ALA A 1 91 ? -5.754 -0.561 -8.806 1.00 93.62 91 ALA A O 1
ATOM 742 N N . THR A 1 92 ? -5.007 1.379 -7.975 1.00 93.25 92 THR A N 1
ATOM 743 C CA . THR A 1 92 ? -4.161 1.731 -9.109 1.00 93.25 92 THR A CA 1
ATOM 744 C C . THR A 1 92 ? -2.741 1.237 -8.883 1.00 93.25 92 THR A C 1
ATOM 746 O O . THR A 1 92 ? -2.042 1.722 -7.996 1.00 93.25 92 THR A O 1
ATOM 749 N N . THR A 1 93 ? -2.285 0.306 -9.718 1.00 90.75 93 THR A N 1
ATOM 750 C CA . THR A 1 93 ? -0.967 -0.328 -9.566 1.00 90.75 93 THR A CA 1
ATOM 751 C C . THR A 1 93 ? -0.051 -0.075 -10.755 1.00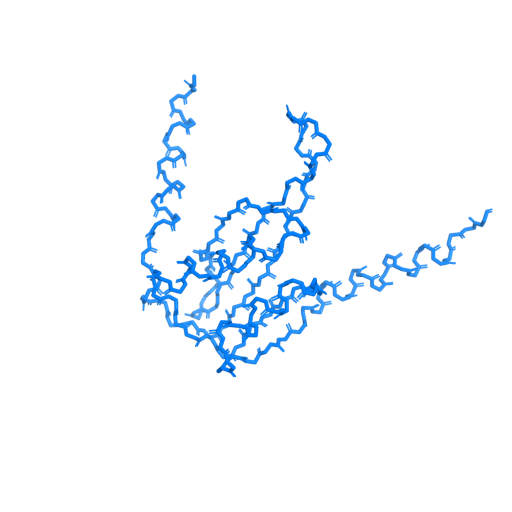 90.75 93 THR A C 1
ATOM 753 O O . THR A 1 93 ? -0.493 0.182 -11.886 1.00 90.75 93 THR A O 1
ATOM 756 N N . GLU A 1 94 ? 1.256 -0.239 -10.535 1.00 83.31 94 GLU A N 1
ATOM 757 C CA . GLU A 1 94 ? 2.177 -0.514 -11.631 1.00 83.31 94 GLU A CA 1
ATOM 758 C C . GLU A 1 94 ? 1.882 -1.873 -12.299 1.00 83.31 94 GLU A C 1
ATOM 760 O O . GLU A 1 94 ? 0.939 -2.596 -11.972 1.00 83.31 94 GLU A O 1
ATOM 765 N N . GLY A 1 95 ? 2.687 -2.213 -13.301 1.00 80.81 95 GLY A N 1
ATOM 766 C CA . GLY A 1 95 ? 2.489 -3.401 -14.124 1.00 80.81 95 GLY A CA 1
ATOM 767 C C . GLY A 1 95 ? 3.130 -4.678 -13.696 1.00 80.81 95 GLY A C 1
ATOM 768 O O . GLY A 1 95 ? 3.123 -5.607 -14.499 1.00 80.81 95 GLY A O 1
ATOM 769 N N . ALA A 1 96 ? 3.760 -4.685 -12.533 1.00 81.69 96 ALA A N 1
ATOM 770 C CA . ALA A 1 96 ? 4.456 -5.855 -12.058 1.00 81.69 96 ALA A CA 1
ATOM 771 C C . ALA A 1 96 ? 3.432 -6.973 -11.796 1.00 81.69 96 ALA A C 1
ATOM 773 O O . ALA A 1 96 ? 2.501 -6.749 -11.019 1.00 81.69 96 ALA A O 1
ATOM 774 N N . PRO A 1 97 ? 3.599 -8.171 -12.389 1.00 82.88 97 PRO A N 1
ATOM 775 C CA . PRO A 1 97 ? 2.696 -9.299 -12.160 1.00 82.88 97 PRO A CA 1
ATOM 776 C C . PRO A 1 97 ? 2.507 -9.621 -10.673 1.00 82.88 97 PRO A C 1
ATOM 778 O O . PRO A 1 97 ? 1.395 -9.900 -10.240 1.00 82.88 97 PRO A O 1
ATOM 781 N N . GLY A 1 98 ? 3.570 -9.488 -9.871 1.00 81.94 98 GLY A N 1
ATOM 782 C CA . GLY A 1 98 ? 3.498 -9.684 -8.423 1.00 81.94 98 GLY A CA 1
ATOM 783 C C . GLY A 1 98 ? 2.574 -8.690 -7.712 1.00 81.94 98 GLY A C 1
ATOM 784 O O . GLY A 1 98 ? 1.870 -9.077 -6.790 1.00 81.94 98 GLY A O 1
ATOM 785 N N . LEU A 1 99 ? 2.520 -7.426 -8.144 1.00 81.69 99 LEU A N 1
ATOM 786 C CA . LEU A 1 99 ? 1.630 -6.435 -7.528 1.00 81.69 99 LEU A CA 1
ATOM 787 C C . LEU A 1 99 ? 0.176 -6.632 -7.960 1.00 81.69 99 LEU A C 1
ATOM 789 O O . LEU A 1 99 ? -0.730 -6.469 -7.154 1.00 81.69 99 LEU A O 1
ATOM 793 N N . ILE A 1 100 ? -0.028 -7.016 -9.222 1.00 87.19 100 ILE A N 1
ATOM 794 C CA . ILE A 1 100 ? -1.350 -7.354 -9.758 1.00 87.19 100 ILE A CA 1
ATOM 795 C C . ILE A 1 100 ? -1.958 -8.496 -8.946 1.00 87.19 100 ILE A C 1
ATOM 797 O O . ILE A 1 100 ? -3.034 -8.330 -8.380 1.00 87.19 100 ILE A O 1
ATOM 801 N N . ARG A 1 101 ? -1.211 -9.597 -8.811 1.00 86.38 101 ARG A N 1
ATOM 802 C CA . ARG A 1 101 ? -1.640 -10.763 -8.044 1.00 86.38 101 ARG A CA 1
ATOM 803 C C . ARG A 1 101 ? -1.890 -10.418 -6.575 1.00 86.38 101 ARG A C 1
ATOM 805 O O . ARG A 1 101 ? -2.907 -10.810 -6.028 1.00 86.38 101 ARG A O 1
ATOM 812 N N . ALA A 1 102 ? -0.999 -9.651 -5.943 1.00 86.38 102 ALA A N 1
ATOM 813 C CA . ALA A 1 102 ? -1.151 -9.291 -4.534 1.00 86.38 102 ALA A CA 1
ATOM 814 C C . ALA A 1 102 ? -2.420 -8.459 -4.264 1.00 86.38 102 ALA A C 1
ATOM 816 O O . ALA A 1 102 ? -3.057 -8.644 -3.232 1.00 86.38 102 ALA A O 1
ATOM 817 N N . VAL A 1 103 ? -2.807 -7.575 -5.193 1.00 86.56 103 VAL A N 1
ATOM 818 C CA . VAL A 1 103 ? -4.071 -6.824 -5.102 1.00 86.56 103 VAL A CA 1
ATOM 819 C C . VAL A 1 103 ? -5.281 -7.726 -5.342 1.00 86.56 103 VAL A C 1
ATOM 821 O O . VAL A 1 103 ? -6.269 -7.603 -4.627 1.00 86.56 103 VAL A O 1
ATOM 824 N N . GLU A 1 104 ? -5.205 -8.642 -6.308 1.00 85.00 104 GLU A N 1
ATOM 825 C CA . GLU A 1 104 ? -6.276 -9.611 -6.583 1.00 85.00 104 GLU A CA 1
ATOM 826 C C . GLU A 1 104 ? -6.522 -10.542 -5.381 1.00 85.00 104 GLU A C 1
ATOM 828 O O . GLU A 1 104 ? -7.672 -10.768 -5.004 1.00 85.00 104 GLU A O 1
ATOM 833 N N . ASP A 1 105 ? -5.453 -10.984 -4.713 1.00 84.12 105 ASP A N 1
ATOM 834 C CA . ASP A 1 105 ? -5.519 -11.821 -3.508 1.00 84.12 105 ASP A CA 1
ATOM 835 C C . ASP A 1 105 ? -6.041 -11.066 -2.271 1.00 84.12 105 ASP A C 1
ATOM 837 O O . ASP A 1 105 ? -6.524 -11.686 -1.324 1.00 84.12 105 ASP A O 1
ATOM 841 N N . MET A 1 106 ? -5.959 -9.731 -2.260 1.00 74.44 106 MET A N 1
ATOM 842 C CA . MET A 1 106 ? -6.482 -8.893 -1.173 1.00 74.44 106 MET A CA 1
ATOM 843 C C . MET A 1 106 ? -8.017 -8.824 -1.165 1.00 74.44 106 MET A C 1
ATOM 845 O O . MET A 1 106 ? -8.618 -8.514 -0.136 1.00 74.44 106 MET A O 1
ATOM 849 N N . GLY A 1 107 ? -8.653 -9.131 -2.297 1.00 66.19 107 GLY A N 1
ATOM 850 C CA . GLY A 1 107 ? -10.095 -9.299 -2.405 1.00 66.19 107 GLY A CA 1
ATOM 851 C C . GLY A 1 107 ? -10.694 -8.614 -3.640 1.00 66.19 107 GLY A C 1
ATOM 852 O O . GLY A 1 107 ? -10.334 -7.484 -3.971 1.00 66.19 107 GLY A O 1
ATOM 853 N N . PRO A 1 108 ? -11.696 -9.234 -4.289 1.00 62.09 108 PRO A N 1
ATOM 854 C CA . PRO A 1 108 ? -12.255 -8.774 -5.565 1.00 62.09 108 PRO A CA 1
ATOM 855 C C . PRO A 1 108 ? -13.143 -7.523 -5.460 1.00 62.09 108 PRO A C 1
ATOM 857 O O . PRO A 1 108 ? -13.733 -7.102 -6.450 1.00 62.09 108 PRO A O 1
ATOM 860 N N . LYS A 1 109 ? -13.286 -6.932 -4.267 1.00 81.88 109 LYS A N 1
ATOM 861 C CA . LYS A 1 109 ? -14.187 -5.792 -4.036 1.00 81.88 109 LYS A CA 1
ATOM 862 C C . LYS A 1 109 ? -13.638 -4.465 -4.572 1.00 81.88 109 LYS A C 1
ATOM 864 O O . LYS A 1 109 ? -14.407 -3.521 -4.710 1.00 81.88 109 LYS A O 1
ATOM 869 N N . SER A 1 110 ? -12.339 -4.390 -4.868 1.00 87.25 110 SER A N 1
ATOM 870 C CA . SER A 1 110 ? -11.712 -3.203 -5.452 1.00 87.25 110 SER A CA 1
ATOM 871 C C . SER A 1 110 ? -11.439 -3.397 -6.940 1.00 87.25 110 SER A C 1
ATOM 873 O O . SER A 1 110 ? -10.888 -4.419 -7.353 1.00 87.25 110 SER A O 1
ATOM 875 N N . LEU A 1 111 ? -11.766 -2.395 -7.760 1.00 90.88 111 LEU A N 1
ATOM 876 C CA . LEU A 1 111 ? -11.427 -2.418 -9.179 1.00 90.88 111 LEU A CA 1
ATOM 877 C C . LEU A 1 111 ? -9.932 -2.131 -9.366 1.00 90.88 111 LEU A C 1
ATOM 879 O O . LEU A 1 111 ? -9.448 -1.033 -9.078 1.00 90.88 111 LEU A O 1
ATOM 883 N N . ARG A 1 112 ? -9.189 -3.092 -9.921 1.00 91.25 112 ARG A N 1
ATOM 884 C CA . ARG A 1 112 ? -7.781 -2.873 -10.268 1.00 91.25 112 ARG A CA 1
ATOM 885 C C . ARG A 1 112 ? -7.656 -2.013 -11.526 1.00 91.25 112 ARG A C 1
ATOM 887 O O . ARG A 1 112 ? -8.095 -2.404 -12.607 1.00 91.25 112 ARG A O 1
ATOM 894 N N . VAL A 1 113 ? -6.952 -0.889 -11.416 1.00 92.31 113 VAL A N 1
ATOM 895 C CA . VAL A 1 113 ? -6.659 0.019 -12.534 1.00 92.31 113 VAL A CA 1
ATOM 896 C C . VAL A 1 113 ? -5.160 0.023 -12.820 1.00 92.31 113 VAL A C 1
ATOM 898 O O . VAL A 1 113 ? -4.320 0.076 -11.923 1.00 92.31 113 VAL A O 1
ATOM 901 N N . ARG A 1 114 ? -4.774 -0.023 -14.097 1.00 90.38 114 ARG A N 1
ATOM 902 C CA . ARG A 1 114 ? -3.366 0.150 -14.466 1.00 90.38 114 ARG A CA 1
ATOM 903 C C . ARG A 1 114 ? -2.997 1.631 -14.414 1.00 90.38 114 ARG A C 1
ATOM 905 O O . ARG A 1 114 ? -3.611 2.430 -15.109 1.00 90.38 114 ARG A O 1
ATOM 912 N N . CYS A 1 115 ? -1.931 1.989 -13.698 1.00 89.88 115 CYS A N 1
ATOM 913 C CA . CYS A 1 115 ? -1.425 3.361 -13.677 1.00 89.88 115 CYS A CA 1
ATOM 914 C C . CYS A 1 115 ? -0.994 3.843 -15.080 1.00 89.88 115 CYS A C 1
ATOM 916 O O . CYS A 1 115 ? -0.078 3.278 -15.697 1.00 89.88 115 CYS A O 1
ATOM 918 N N . TRP A 1 116 ? -1.624 4.919 -15.566 1.00 88.12 116 TRP A N 1
ATOM 919 C CA . TRP A 1 116 ? -1.341 5.509 -16.880 1.00 88.12 116 TRP A CA 1
ATOM 920 C C . TRP A 1 116 ? 0.028 6.180 -16.939 1.00 88.12 116 TRP A C 1
ATOM 922 O O . TRP A 1 116 ? 0.723 6.026 -17.940 1.00 88.12 116 TRP A O 1
ATOM 932 N N . ALA A 1 117 ? 0.474 6.831 -15.860 1.00 85.88 117 ALA A N 1
ATOM 933 C CA . ALA A 1 117 ? 1.809 7.429 -15.798 1.00 85.88 117 ALA A CA 1
ATOM 934 C C . ALA A 1 117 ? 2.904 6.367 -16.004 1.00 85.88 117 ALA A C 1
ATOM 936 O O . ALA A 1 117 ? 3.802 6.537 -16.831 1.00 85.88 117 ALA A O 1
ATOM 937 N N . HIS A 1 118 ? 2.779 5.215 -15.336 1.00 83.75 118 HIS A N 1
ATOM 938 C CA . HIS A 1 118 ? 3.681 4.079 -15.540 1.00 83.75 118 HIS A CA 1
ATOM 939 C C . HIS A 1 118 ? 3.617 3.525 -16.962 1.00 83.75 118 HIS A C 1
ATOM 941 O O . HIS A 1 118 ? 4.652 3.194 -17.547 1.00 83.75 118 HIS A O 1
ATOM 947 N N . LYS A 1 119 ? 2.414 3.418 -17.537 1.00 83.56 119 LYS A N 1
ATOM 948 C CA . LYS A 1 119 ? 2.246 2.946 -18.915 1.00 83.56 119 LYS A CA 1
ATOM 949 C C . LYS A 1 119 ? 2.894 3.907 -19.916 1.00 83.56 119 LYS A C 1
ATOM 951 O O . LYS A 1 119 ? 3.646 3.442 -20.768 1.00 83.56 119 LYS A O 1
ATOM 956 N N . ALA A 1 120 ? 2.676 5.213 -19.773 1.00 83.50 120 ALA A N 1
ATOM 957 C CA . ALA A 1 120 ? 3.241 6.248 -20.634 1.00 83.50 120 ALA A CA 1
ATOM 958 C C . ALA A 1 120 ? 4.776 6.264 -20.585 1.00 83.50 120 ALA A C 1
ATOM 960 O O . ALA A 1 120 ? 5.414 6.225 -21.638 1.00 83.50 120 ALA A O 1
ATOM 961 N N . ARG A 1 121 ? 5.377 6.216 -19.383 1.00 81.69 121 ARG A N 1
ATOM 962 C CA . ARG A 1 121 ? 6.840 6.095 -19.220 1.00 81.69 121 ARG A CA 1
ATOM 963 C C . ARG A 1 121 ? 7.379 4.825 -19.879 1.00 81.69 121 ARG A C 1
ATOM 965 O O . ARG A 1 121 ? 8.352 4.876 -20.619 1.00 81.69 121 ARG A O 1
ATOM 972 N N . THR A 1 122 ? 6.716 3.685 -19.668 1.00 78.50 122 THR A N 1
ATOM 973 C CA . THR A 1 122 ? 7.136 2.411 -20.278 1.00 78.50 122 THR A CA 1
ATOM 974 C C . THR A 1 122 ? 7.111 2.491 -21.808 1.00 78.50 122 THR A C 1
ATOM 976 O O . THR A 1 122 ? 8.054 2.055 -22.471 1.00 78.50 122 THR A O 1
ATOM 979 N N . SER A 1 123 ? 6.050 3.069 -22.377 1.00 71.38 123 SER A N 1
ATOM 980 C CA . SER A 1 123 ? 5.907 3.251 -23.823 1.00 71.38 123 SER A CA 1
ATOM 981 C C . SER A 1 123 ? 6.969 4.195 -24.393 1.00 71.38 123 SER A C 1
ATOM 983 O O . SER A 1 123 ? 7.580 3.871 -25.412 1.00 71.38 123 SER A O 1
ATOM 985 N N . SER A 1 124 ? 7.243 5.324 -23.730 1.00 67.31 124 SER A N 1
ATOM 986 C CA . SER A 1 124 ? 8.244 6.292 -24.196 1.00 67.31 124 SER A CA 1
ATOM 987 C C . SER A 1 124 ? 9.667 5.728 -24.128 1.00 67.31 124 SER A C 1
ATOM 989 O O . SER A 1 124 ? 10.427 5.871 -25.087 1.00 67.31 124 SER A O 1
ATOM 991 N N . THR A 1 125 ? 10.019 5.001 -23.061 1.00 65.00 125 THR A N 1
ATOM 992 C CA . THR A 1 125 ? 11.311 4.304 -22.957 1.00 65.00 125 THR A CA 1
ATOM 993 C C . THR A 1 125 ? 11.461 3.229 -24.032 1.00 65.00 125 THR A C 1
ATOM 995 O O . THR A 1 125 ? 12.519 3.131 -24.655 1.00 65.00 125 THR A O 1
ATOM 998 N N . ARG A 1 126 ? 10.411 2.433 -24.288 1.00 58.38 126 ARG A N 1
ATOM 999 C CA . ARG A 1 126 ? 10.436 1.409 -25.345 1.00 58.38 126 ARG A CA 1
ATOM 1000 C C . ARG A 1 126 ? 10.632 2.040 -26.726 1.00 58.38 126 ARG A C 1
ATOM 1002 O O . ARG A 1 126 ? 11.425 1.516 -27.502 1.00 58.38 126 ARG A O 1
ATOM 1009 N N . CYS A 1 127 ? 9.959 3.157 -27.010 1.00 53.88 127 CYS A N 1
ATOM 1010 C CA . CYS A 1 127 ? 10.129 3.894 -28.262 1.00 53.88 127 CYS A CA 1
ATOM 1011 C C . CYS A 1 127 ? 11.578 4.377 -28.432 1.00 53.88 127 CYS A C 1
ATOM 1013 O O . CYS A 1 127 ? 12.210 4.066 -29.437 1.00 53.88 127 CYS A O 1
ATOM 1015 N N . ARG A 1 128 ? 12.159 5.014 -27.403 1.00 61.59 128 ARG A N 1
ATOM 1016 C CA . ARG A 1 128 ? 13.563 5.469 -27.429 1.00 61.59 128 ARG A CA 1
ATOM 1017 C C . ARG A 1 128 ? 14.559 4.338 -27.685 1.00 61.59 128 ARG A C 1
ATOM 1019 O O . ARG A 1 128 ? 15.470 4.520 -28.476 1.00 61.59 128 ARG A O 1
ATOM 1026 N N . ARG A 1 129 ? 14.382 3.168 -27.058 1.00 63.81 129 ARG A N 1
ATOM 1027 C CA . ARG A 1 129 ? 15.254 2.000 -27.298 1.00 63.81 129 ARG A CA 1
ATOM 1028 C C . ARG A 1 129 ? 15.111 1.436 -28.708 1.00 63.81 129 ARG A C 1
ATOM 1030 O O . ARG A 1 129 ? 16.094 0.988 -29.277 1.00 63.81 129 ARG A O 1
ATOM 1037 N N . ARG A 1 130 ? 13.894 1.430 -29.255 1.00 61.78 130 ARG A N 1
ATOM 1038 C CA . ARG A 1 130 ? 13.623 0.914 -30.604 1.00 61.78 130 ARG A CA 1
ATOM 1039 C C . ARG A 1 130 ? 14.153 1.842 -31.698 1.00 61.78 130 ARG A C 1
ATOM 1041 O O . ARG A 1 130 ? 14.527 1.356 -32.755 1.00 61.78 130 ARG A O 1
ATOM 1048 N N . CYS A 1 131 ? 14.165 3.146 -31.438 1.00 59.84 131 CYS A N 1
ATOM 1049 C CA . CYS A 1 131 ? 14.637 4.166 -32.370 1.00 59.84 131 CYS A CA 1
ATOM 1050 C C . CYS A 1 131 ? 16.098 4.587 -32.130 1.00 59.84 131 CYS A C 1
ATOM 1052 O O . CYS A 1 131 ? 16.568 5.500 -32.801 1.00 59.84 131 CYS A O 1
ATOM 1054 N N . ALA A 1 132 ? 16.808 3.972 -31.176 1.00 62.44 132 ALA A N 1
ATOM 1055 C CA . ALA A 1 132 ? 18.234 4.219 -30.993 1.00 62.44 132 ALA A CA 1
ATOM 1056 C C . ALA A 1 132 ? 19.003 3.661 -32.209 1.00 62.44 132 ALA A C 1
ATOM 1058 O O . ALA A 1 132 ? 18.725 2.523 -32.604 1.00 62.44 132 ALA A O 1
ATOM 1059 N N . PRO A 1 133 ? 19.921 4.433 -32.824 1.00 62.12 133 PRO A N 1
ATOM 1060 C CA . PRO A 1 133 ? 20.751 3.925 -33.913 1.00 62.12 133 PRO A CA 1
ATOM 1061 C C . PRO A 1 133 ? 21.563 2.717 -33.423 1.00 62.12 133 PRO A C 1
ATOM 1063 O O . PRO A 1 133 ? 21.976 2.686 -32.261 1.00 62.12 133 PRO A O 1
ATOM 1066 N N . ARG A 1 134 ? 21.706 1.707 -34.290 1.00 62.22 134 ARG A N 1
ATOM 1067 C CA . ARG A 1 134 ? 22.518 0.510 -34.028 1.00 62.22 134 ARG A CA 1
ATOM 1068 C C . ARG A 1 134 ? 23.997 0.851 -33.957 1.00 62.22 134 ARG A C 1
ATOM 1070 O O . ARG A 1 134 ? 24.423 1.692 -34.776 1.00 62.22 134 ARG A O 1
#

Sequence (134 aa):
MNEITETLWEEYEAFRGRSLAEYDLVYLFLDAVFEPLRRTGTTREGILCAWGITGRRVLLHLALGNKESYANRLEFLRDMVSRGLQTPLTATTEGAPGLIRAVEDMGPKSLRVRCWAHKARTSSTRCRRRCAPR

pLDDT: mean 83.26, std 13.4, range [47.12, 96.5]

Radius of gyration: 16.84 Å; chains: 1; bounding box: 40×27×52 Å

InterPro domains:
  IPR001207 Transposase, mutator type [PF00872] (3-128)
  IPR001207 Transposase, mutator type [PTHR33217] (1-125)

Secondary structure (DSSP, 8-state):
--HHHHHHHHHHHHHHHS--TT----EEEEEEEE---TTSTT--EEEEEEEEESSSEEEEEEEEEETT-HHHHHHHHHHHHHTT-PPPSEEEE-S-HHHHHHHHHH-TTSEEEE-HHHHHHHHHHHHHHHSS--